Protein AF-A0AA37W2R7-F1 (afdb_monomer_lite)

Foldseek 3Di:
DDDDDDDDPPPDPPPPPPPPVPVPAKDKDFPVNCVVQVVLWPVSVVVVVCVVVVHDPQLADEEFEAEQNHGDDDDRVRSGVLQNQARMWIWGRDPRYIYIYGYHPDDDDD

pLDDT: mean 79.75, std 19.55, range [38.19, 95.56]

Radius of gyration: 21.91 Å; chains: 1; bounding box: 72×30×59 Å

Secondary structure (DSSP, 8-state):
-----------------------TTEEEEEHHHHHHTT--SHHHHHHHHHHHTT--GGG-SEEEEEETTEE----HHHHHHHHHT-SEEEEEEETTEEEEEEE-SSPPP-

Organism: NCBI:txid375674

Structure (mmCIF, N/CA/C/O backbone):
data_AF-A0AA37W2R7-F1
#
_entry.id   AF-A0AA37W2R7-F1
#
loop_
_atom_site.group_PDB
_atom_site.id
_atom_site.type_symbol
_atom_site.label_atom_id
_atom_site.label_alt_id
_atom_site.label_comp_id
_atom_site.label_asym_id
_atom_site.label_entity_id
_atom_site.label_seq_id
_atom_site.pdbx_PDB_ins_code
_atom_site.Cartn_x
_atom_site.Cartn_y
_atom_site.Cartn_z
_atom_site.occupancy
_atom_site.B_iso_or_equiv
_atom_site.auth_seq_id
_atom_site.auth_comp_id
_atom_site.auth_asym_id
_atom_site.auth_atom_id
_atom_site.pdbx_PDB_model_num
ATOM 1 N N . MET A 1 1 ? -59.006 -4.932 -44.838 1.00 42.47 1 MET A N 1
ATOM 2 C CA . MET A 1 1 ? -58.319 -3.698 -44.398 1.00 42.47 1 MET A CA 1
ATOM 3 C C . MET A 1 1 ? -57.052 -4.139 -43.677 1.00 42.47 1 MET A C 1
ATOM 5 O O . MET A 1 1 ? -57.141 -5.052 -42.869 1.00 42.47 1 MET A O 1
ATOM 9 N N . LYS A 1 2 ? -55.879 -3.659 -44.109 1.00 39.38 2 LYS A N 1
ATOM 10 C CA . LYS A 1 2 ? -54.558 -4.171 -43.697 1.00 39.38 2 LYS A CA 1
ATOM 11 C C . LYS A 1 2 ? -54.116 -3.515 -42.383 1.00 39.38 2 LYS A C 1
ATOM 13 O O . LYS A 1 2 ? -54.129 -2.292 -42.295 1.00 39.38 2 LYS A O 1
ATOM 18 N N . ASN A 1 3 ? -53.703 -4.325 -41.410 1.00 43.97 3 ASN A N 1
ATOM 19 C CA . ASN A 1 3 ? -53.143 -3.869 -40.138 1.00 43.97 3 ASN A CA 1
ATOM 20 C C . ASN A 1 3 ? -51.721 -3.339 -40.359 1.00 43.97 3 ASN A C 1
ATOM 22 O O . ASN A 1 3 ? -50.864 -4.054 -40.877 1.00 43.97 3 ASN A O 1
ATOM 26 N N . PHE A 1 4 ? -51.486 -2.088 -39.971 1.00 49.34 4 PHE A N 1
ATOM 27 C CA . PHE A 1 4 ? -50.187 -1.425 -40.025 1.00 49.34 4 PHE A CA 1
ATOM 28 C C . PHE A 1 4 ? -49.571 -1.484 -38.620 1.00 49.34 4 PHE A C 1
ATOM 30 O O . PHE A 1 4 ? -50.129 -0.923 -37.681 1.00 49.34 4 PHE A O 1
ATOM 37 N N . VAL A 1 5 ? -48.462 -2.208 -38.459 1.00 52.41 5 VAL A N 1
ATOM 38 C CA . VAL A 1 5 ? -47.695 -2.272 -37.206 1.00 52.41 5 VAL A CA 1
ATOM 39 C C . VAL A 1 5 ? -46.544 -1.272 -37.324 1.00 52.41 5 VAL A C 1
ATOM 41 O O . VAL A 1 5 ? -45.701 -1.458 -38.202 1.00 52.41 5 VAL A O 1
ATOM 44 N N . PRO A 1 6 ? -46.463 -0.217 -36.496 1.00 49.56 6 PRO A N 1
ATOM 45 C CA . PRO A 1 6 ? -45.276 0.620 -36.476 1.00 49.56 6 PRO A CA 1
ATOM 46 C C . PRO A 1 6 ? -44.164 -0.108 -35.709 1.00 49.56 6 PRO A C 1
ATOM 48 O O . PRO A 1 6 ? -44.264 -0.352 -34.508 1.00 49.56 6 PRO A O 1
ATOM 51 N N . ALA A 1 7 ? -43.108 -0.479 -36.432 1.00 47.69 7 ALA A N 1
ATOM 52 C CA . ALA A 1 7 ? -41.870 -0.988 -35.864 1.00 47.69 7 ALA A CA 1
ATOM 53 C C . ALA A 1 7 ? -41.201 0.118 -35.035 1.00 47.69 7 ALA A C 1
ATOM 55 O O . ALA A 1 7 ? -40.859 1.180 -35.556 1.00 47.69 7 ALA A O 1
ATOM 56 N N . ILE A 1 8 ? -41.023 -0.133 -33.738 1.00 48.00 8 ILE A N 1
ATOM 57 C CA . ILE A 1 8 ? -40.217 0.710 -32.856 1.00 48.00 8 ILE A CA 1
ATOM 58 C C . ILE A 1 8 ? -38.764 0.538 -33.295 1.00 48.00 8 ILE A C 1
ATOM 60 O O . ILE A 1 8 ? -38.142 -0.498 -33.061 1.00 48.00 8 ILE A O 1
ATOM 64 N N . VAL A 1 9 ? -38.242 1.553 -33.982 1.00 44.81 9 VAL A N 1
ATOM 65 C CA . VAL A 1 9 ? -36.824 1.656 -34.316 1.00 44.81 9 VAL A CA 1
ATOM 66 C C . VAL A 1 9 ? -36.075 1.938 -33.019 1.00 44.81 9 VAL A C 1
ATOM 68 O O . VAL A 1 9 ? -36.077 3.053 -32.498 1.00 44.81 9 VAL A O 1
ATOM 71 N N . LEU A 1 10 ? -35.469 0.885 -32.480 1.00 38.19 10 LEU A N 1
ATOM 72 C CA . LEU A 1 10 ? -34.547 0.932 -31.358 1.00 38.19 10 LEU A CA 1
ATOM 73 C C . LEU A 1 10 ? -33.249 1.600 -31.847 1.00 38.19 10 LEU A C 1
ATOM 75 O O . LEU A 1 10 ? -32.325 0.930 -32.304 1.00 38.19 10 LEU A O 1
ATOM 79 N N . PHE A 1 11 ? -33.181 2.932 -31.806 1.00 45.78 11 PHE A N 1
ATOM 80 C CA . PHE A 1 11 ? -31.901 3.627 -31.923 1.00 45.78 11 PHE A CA 1
ATOM 81 C C . PHE A 1 11 ? -31.123 3.378 -30.633 1.00 45.78 11 PHE A C 1
ATOM 83 O O . PHE A 1 11 ? -31.311 4.051 -29.621 1.00 45.78 11 PHE A O 1
ATOM 90 N N . GLY A 1 12 ? -30.287 2.341 -30.675 1.00 40.06 12 GLY A N 1
ATOM 91 C CA . GLY A 1 12 ? -29.309 2.048 -29.648 1.00 40.06 12 GLY A CA 1
ATOM 92 C C . GLY A 1 12 ? -28.372 3.235 -29.493 1.00 40.06 12 GLY A C 1
ATOM 93 O O . GLY A 1 12 ? -27.491 3.457 -30.319 1.00 40.06 12 GLY A O 1
ATOM 94 N N . ALA A 1 13 ? -28.547 3.987 -28.411 1.00 46.97 13 ALA A N 1
ATOM 95 C CA . ALA A 1 13 ? -27.457 4.758 -27.854 1.00 46.97 13 ALA A CA 1
ATOM 96 C C . ALA A 1 13 ? -26.442 3.739 -27.325 1.00 46.97 13 ALA A C 1
ATOM 98 O O . ALA A 1 13 ? -26.540 3.279 -26.188 1.00 46.97 13 ALA A O 1
ATOM 99 N N . THR A 1 14 ? -25.490 3.332 -28.165 1.00 47.81 14 THR A N 1
ATOM 100 C CA . THR A 1 14 ? -24.284 2.659 -27.689 1.00 47.81 14 THR A CA 1
ATOM 101 C C . THR A 1 14 ? -23.468 3.708 -26.947 1.00 47.81 14 THR A C 1
ATOM 103 O O . THR A 1 14 ? -22.527 4.293 -27.483 1.00 47.81 14 THR A O 1
ATOM 106 N N . TYR A 1 15 ? -23.866 3.993 -25.708 1.00 51.50 15 TYR A N 1
ATOM 107 C CA . TYR A 1 15 ? -22.930 4.518 -24.737 1.00 51.50 15 TYR A CA 1
ATOM 108 C C . TYR A 1 15 ? -21.815 3.486 -24.662 1.00 51.50 15 TYR A C 1
ATOM 110 O O . TYR A 1 15 ? -22.044 2.340 -24.276 1.00 51.50 15 TYR A O 1
ATOM 118 N N . GLY A 1 16 ? -20.621 3.890 -25.091 1.00 42.66 16 GLY A N 1
ATOM 119 C CA . GLY A 1 16 ? -19.389 3.215 -24.737 1.00 42.66 16 GLY A CA 1
ATOM 120 C C . GLY A 1 16 ? -19.235 3.295 -23.226 1.00 42.66 16 GLY A C 1
ATOM 121 O O . GLY A 1 16 ? -18.489 4.122 -22.714 1.00 42.66 16 GLY A O 1
ATOM 122 N N . ALA A 1 17 ? -19.974 2.453 -22.510 1.00 43.25 17 ALA A N 1
ATOM 123 C CA . ALA A 1 17 ? -19.609 2.036 -21.180 1.00 43.25 17 ALA A CA 1
ATOM 124 C C . ALA A 1 17 ? -18.364 1.174 -21.376 1.00 43.25 17 ALA A C 1
ATOM 126 O O . ALA A 1 17 ? -18.435 -0.042 -21.539 1.00 43.25 17 ALA A O 1
ATOM 127 N N . CYS A 1 18 ? -17.208 1.835 -21.447 1.00 41.72 18 CYS A N 1
ATOM 128 C CA . CYS A 1 18 ? -15.980 1.188 -21.044 1.00 41.72 18 CYS A CA 1
ATOM 129 C C . CYS A 1 18 ? -16.245 0.744 -19.607 1.00 41.72 18 CYS A C 1
ATOM 131 O O . CYS A 1 18 ? -16.355 1.575 -18.705 1.00 41.72 18 CYS A O 1
ATOM 133 N N . ALA A 1 19 ? -16.502 -0.549 -19.439 1.00 44.78 19 ALA A N 1
ATOM 134 C CA . ALA A 1 19 ? -16.653 -1.179 -18.150 1.00 44.78 19 ALA A CA 1
ATOM 135 C C . ALA A 1 19 ? -15.283 -1.156 -17.468 1.00 44.78 19 ALA A C 1
ATOM 137 O O . ALA A 1 19 ? -14.555 -2.142 -17.450 1.00 44.78 19 ALA A O 1
ATOM 138 N N . THR A 1 20 ? -14.912 -0.011 -16.904 1.00 43.34 20 THR A N 1
ATOM 139 C CA . THR A 1 20 ? -14.113 -0.013 -15.689 1.00 43.34 20 THR A CA 1
ATOM 140 C C . THR A 1 20 ? -15.075 -0.418 -14.588 1.00 43.34 20 THR A C 1
ATOM 142 O O . THR A 1 20 ? -15.686 0.421 -13.928 1.00 43.34 20 THR A O 1
ATOM 145 N N . GLU A 1 21 ? -15.256 -1.728 -14.424 1.00 41.91 21 GLU A N 1
ATOM 146 C CA . GLU A 1 21 ? -15.704 -2.281 -13.153 1.00 41.91 21 GLU A CA 1
ATOM 147 C C . GLU A 1 21 ? -14.642 -1.882 -12.125 1.00 41.91 21 GLU A C 1
ATOM 149 O O . GLU A 1 21 ? -13.663 -2.584 -11.880 1.00 41.91 21 GLU A O 1
ATOM 154 N N . ALA A 1 22 ? -14.780 -0.674 -11.578 1.00 42.91 22 ALA A N 1
ATOM 155 C CA . ALA A 1 22 ? -14.118 -0.312 -10.350 1.00 42.91 22 ALA A CA 1
ATOM 156 C C . ALA A 1 22 ? -14.631 -1.320 -9.326 1.00 42.91 22 ALA A C 1
ATOM 158 O O . ALA A 1 22 ? -15.795 -1.268 -8.925 1.00 42.91 22 ALA A O 1
ATOM 159 N N . VAL A 1 23 ? -13.791 -2.289 -8.969 1.00 51.78 23 VAL A N 1
ATOM 160 C CA . VAL A 1 23 ? -14.072 -3.194 -7.861 1.00 51.78 23 VAL A CA 1
ATOM 161 C C . VAL A 1 23 ? -14.296 -2.294 -6.648 1.00 51.78 23 VAL A C 1
ATOM 163 O O . VAL A 1 23 ? -13.363 -1.648 -6.167 1.00 51.78 23 VAL A O 1
ATOM 166 N N . SER A 1 24 ? -15.558 -2.161 -6.234 1.00 54.94 24 SER A N 1
ATOM 167 C CA . SER A 1 24 ? -15.973 -1.292 -5.134 1.00 54.94 24 SER A CA 1
ATOM 168 C C . SER A 1 24 ? -15.078 -1.556 -3.922 1.00 54.94 24 SER A C 1
ATOM 170 O O . SER A 1 24 ? -15.089 -2.660 -3.384 1.00 54.94 24 SER A O 1
ATOM 172 N N . GLY A 1 25 ? -14.289 -0.558 -3.511 1.00 78.00 25 GLY A N 1
ATOM 173 C CA . GLY A 1 25 ? -13.403 -0.642 -2.344 1.00 78.00 25 GLY A CA 1
ATOM 174 C C . GLY A 1 25 ? -11.897 -0.648 -2.633 1.00 78.00 25 GLY A C 1
ATOM 175 O O . GLY A 1 25 ? -11.121 -0.518 -1.687 1.00 78.00 25 GLY A O 1
ATOM 176 N N . VAL A 1 26 ? -11.460 -0.740 -3.896 1.00 89.75 26 VAL A N 1
ATOM 177 C CA . VAL A 1 26 ? -10.034 -0.586 -4.242 1.00 89.75 26 VAL A CA 1
ATOM 178 C C . VAL A 1 26 ? -9.687 0.893 -4.422 1.00 89.75 26 VAL A C 1
ATOM 180 O O . VAL A 1 26 ? -10.266 1.579 -5.263 1.00 89.75 26 VAL A O 1
ATOM 183 N N . THR A 1 27 ? -8.709 1.386 -3.662 1.00 93.06 27 THR A N 1
ATOM 184 C CA . THR A 1 27 ? -8.121 2.720 -3.861 1.00 93.06 27 THR A CA 1
ATOM 185 C C . THR A 1 27 ? -6.831 2.591 -4.655 1.00 93.06 27 THR A C 1
ATOM 187 O O . THR A 1 27 ? -5.917 1.879 -4.242 1.00 93.06 27 THR A O 1
ATOM 190 N N . LYS A 1 28 ? -6.750 3.285 -5.790 1.00 93.69 28 LYS A N 1
ATOM 191 C CA . LYS A 1 28 ? -5.601 3.229 -6.696 1.00 93.69 28 LYS A CA 1
ATOM 192 C C . LYS A 1 28 ? -4.806 4.528 -6.658 1.00 93.69 28 LYS A C 1
ATOM 194 O O . LYS A 1 28 ? -5.376 5.610 -6.751 1.00 93.69 28 LYS A O 1
ATOM 199 N N . TYR A 1 29 ? -3.490 4.389 -6.581 1.00 94.19 29 TYR A N 1
ATOM 200 C CA . TYR A 1 29 ? -2.518 5.467 -6.666 1.00 94.19 29 TYR A CA 1
ATOM 201 C C . TYR A 1 29 ? -1.618 5.195 -7.866 1.00 94.19 29 TYR A C 1
ATOM 203 O O . TYR A 1 29 ? -0.824 4.258 -7.845 1.00 94.19 29 TYR A O 1
ATOM 211 N N . ASP A 1 30 ? -1.748 5.985 -8.926 1.00 94.12 30 ASP A N 1
ATOM 212 C CA . ASP A 1 30 ? -0.776 5.961 -10.018 1.00 94.12 30 ASP A CA 1
ATOM 213 C C . ASP A 1 30 ? 0.491 6.752 -9.650 1.00 94.12 30 ASP A C 1
ATOM 215 O O . ASP A 1 30 ? 0.533 7.507 -8.672 1.00 94.12 30 ASP A O 1
ATOM 219 N N . GLN A 1 31 ? 1.548 6.595 -10.447 1.00 91.56 31 GLN A N 1
ATOM 220 C CA . GLN A 1 31 ? 2.818 7.273 -10.197 1.00 91.56 31 GLN A CA 1
ATOM 221 C C . GLN A 1 31 ? 2.693 8.808 -10.152 1.00 91.56 31 GLN A C 1
ATOM 223 O O . GLN A 1 31 ? 3.411 9.465 -9.392 1.00 91.56 31 GLN A O 1
ATOM 228 N N . ALA A 1 32 ? 1.801 9.397 -10.953 1.00 90.62 32 ALA A N 1
ATOM 229 C CA . ALA A 1 32 ? 1.582 10.842 -10.959 1.00 90.62 32 ALA A CA 1
ATOM 230 C C . ALA A 1 32 ? 0.980 11.312 -9.627 1.00 90.62 32 ALA A C 1
ATOM 232 O O . ALA A 1 32 ? 1.442 12.298 -9.052 1.00 90.62 32 ALA A O 1
ATOM 233 N N . THR A 1 33 ? 0.018 10.558 -9.102 1.00 92.50 33 THR A N 1
ATOM 234 C CA . THR A 1 33 ? -0.651 10.793 -7.821 1.00 92.50 33 THR A CA 1
ATOM 235 C C . THR A 1 33 ? 0.318 10.646 -6.653 1.00 92.50 33 THR A C 1
ATOM 237 O O . THR A 1 33 ? 0.359 11.521 -5.787 1.00 92.50 33 THR A O 1
ATOM 240 N N . LEU A 1 34 ? 1.139 9.588 -6.646 1.00 92.38 34 LEU A N 1
ATOM 241 C CA . LEU A 1 34 ? 2.163 9.372 -5.615 1.00 92.38 34 LEU A CA 1
ATOM 242 C C . LEU A 1 34 ? 3.147 10.551 -5.552 1.00 92.38 34 LEU A C 1
ATOM 244 O O . LEU A 1 34 ? 3.450 11.050 -4.469 1.00 92.38 34 LEU A O 1
ATOM 248 N N . LYS A 1 35 ? 3.590 11.048 -6.716 1.00 90.50 35 LYS A N 1
ATOM 249 C CA . LYS A 1 35 ? 4.475 12.219 -6.819 1.00 90.50 35 LYS A CA 1
ATOM 250 C C . LYS A 1 35 ? 3.783 13.510 -6.379 1.00 90.50 35 LYS A C 1
ATOM 252 O O . LYS A 1 35 ? 4.355 14.263 -5.597 1.00 90.50 35 LYS A O 1
ATOM 257 N N . ALA A 1 36 ? 2.562 13.762 -6.851 1.00 92.81 36 ALA A N 1
ATOM 258 C CA . ALA A 1 36 ? 1.814 14.981 -6.540 1.00 92.81 36 ALA A CA 1
ATOM 259 C C . ALA A 1 36 ? 1.477 15.103 -5.046 1.00 92.81 36 ALA A C 1
ATOM 261 O O . ALA A 1 36 ? 1.500 16.202 -4.497 1.00 92.81 36 ALA A O 1
ATOM 262 N N . GLN A 1 37 ? 1.202 13.977 -4.384 1.00 92.06 37 GLN A N 1
ATOM 263 C CA . GLN A 1 37 ? 0.919 13.921 -2.947 1.00 92.06 37 GLN A CA 1
ATOM 264 C C . GLN A 1 37 ? 2.176 13.737 -2.080 1.00 92.06 37 GLN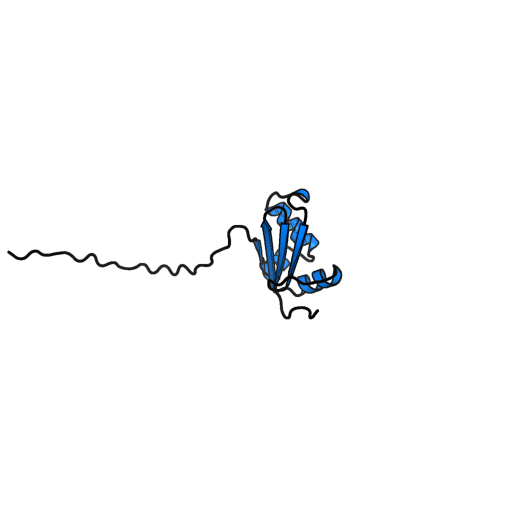 A C 1
ATOM 266 O O . GLN A 1 37 ? 2.058 13.609 -0.864 1.00 92.06 37 GLN A O 1
ATOM 271 N N . ASN A 1 38 ? 3.372 13.737 -2.683 1.00 91.81 38 ASN A N 1
ATOM 272 C CA . ASN A 1 38 ? 4.655 13.542 -2.004 1.00 91.81 38 ASN A CA 1
ATOM 273 C C . ASN A 1 38 ? 4.713 12.258 -1.145 1.00 91.81 38 ASN A C 1
ATOM 275 O O . ASN A 1 38 ? 5.266 12.248 -0.045 1.00 91.81 38 ASN A O 1
ATOM 279 N N . LEU A 1 39 ? 4.124 11.168 -1.645 1.00 93.88 39 LEU A N 1
ATOM 280 C CA . LEU A 1 39 ? 4.097 9.861 -0.984 1.00 93.88 39 LEU A CA 1
ATOM 281 C C . LEU A 1 39 ? 5.384 9.100 -1.326 1.00 93.88 39 LEU A C 1
ATOM 283 O O . LEU A 1 39 ? 5.423 8.294 -2.255 1.00 93.88 39 LEU A O 1
ATOM 287 N N . ALA A 1 40 ? 6.461 9.418 -0.606 1.00 89.81 40 ALA A N 1
ATOM 288 C CA . ALA A 1 40 ? 7.813 8.940 -0.903 1.00 89.81 40 ALA A CA 1
ATOM 289 C C . ALA A 1 40 ? 8.127 7.541 -0.340 1.00 89.81 40 ALA A C 1
ATOM 291 O O . ALA A 1 40 ? 9.140 6.947 -0.729 1.00 89.81 40 ALA A O 1
ATOM 292 N N . SER A 1 41 ? 7.278 7.022 0.552 1.00 94.38 41 SER A N 1
ATOM 293 C CA . SER A 1 41 ? 7.415 5.696 1.160 1.00 94.38 41 SER A CA 1
ATOM 294 C C . SER A 1 41 ? 6.091 4.942 1.291 1.00 94.38 41 SER A C 1
ATOM 296 O O . SER A 1 41 ? 5.009 5.538 1.247 1.00 94.38 41 SER A O 1
ATOM 298 N N . LEU A 1 42 ? 6.171 3.624 1.525 1.00 92.88 42 LEU A N 1
ATOM 299 C CA . LEU A 1 42 ? 4.986 2.817 1.843 1.00 92.88 42 LEU A CA 1
ATOM 300 C C . LEU A 1 42 ? 4.271 3.323 3.102 1.00 92.88 42 LEU A C 1
ATOM 302 O O . LEU A 1 42 ? 3.045 3.309 3.157 1.00 92.88 42 LEU A O 1
ATOM 306 N N . SER A 1 43 ? 5.015 3.788 4.105 1.00 93.31 43 SER A N 1
ATOM 307 C CA . SER A 1 43 ? 4.431 4.340 5.332 1.00 93.31 43 SER A CA 1
ATOM 308 C C . SER A 1 43 ? 3.606 5.595 5.052 1.00 93.31 43 SER A C 1
ATOM 310 O O . SER A 1 43 ? 2.489 5.706 5.556 1.00 93.31 43 SER A O 1
ATOM 312 N N . ASP A 1 44 ? 4.114 6.505 4.215 1.00 94.94 44 ASP A N 1
ATOM 313 C CA . ASP A 1 44 ? 3.398 7.733 3.842 1.00 94.94 44 ASP A CA 1
ATOM 314 C C . ASP A 1 44 ? 2.106 7.405 3.093 1.00 94.94 44 ASP A C 1
ATOM 316 O O . ASP A 1 44 ? 1.048 7.957 3.401 1.00 94.94 44 ASP A O 1
ATOM 320 N N . LEU A 1 45 ? 2.179 6.457 2.150 1.00 95.19 45 LEU A N 1
ATOM 321 C CA . LEU A 1 45 ? 1.015 5.955 1.427 1.00 95.19 45 LEU A CA 1
ATOM 322 C C . LEU A 1 45 ? -0.045 5.402 2.390 1.00 95.19 45 LEU A C 1
ATOM 324 O O . LEU A 1 45 ? -1.222 5.742 2.270 1.00 95.19 45 LEU A O 1
ATOM 328 N N . LEU A 1 46 ? 0.359 4.561 3.345 1.00 93.94 46 LEU A N 1
ATOM 329 C CA . LEU A 1 46 ? -0.563 3.951 4.303 1.00 93.94 46 LEU A CA 1
ATOM 330 C C . LEU A 1 46 ? -1.217 5.000 5.206 1.00 93.94 46 LEU A C 1
ATOM 332 O O . LEU A 1 46 ? -2.429 4.960 5.405 1.00 93.94 46 LEU A O 1
ATOM 336 N N . VAL A 1 47 ? -0.450 5.966 5.717 1.00 93.62 47 VAL A N 1
ATOM 337 C CA . VAL A 1 47 ? -0.997 7.064 6.529 1.00 93.62 47 VAL A CA 1
ATOM 338 C C . VAL A 1 47 ? -1.986 7.904 5.716 1.00 93.62 47 VAL A C 1
ATOM 340 O O . VAL A 1 47 ? -3.081 8.194 6.198 1.00 93.62 47 VAL A O 1
ATOM 343 N N . ASN A 1 48 ? -1.639 8.254 4.474 1.00 94.12 48 ASN A N 1
ATOM 344 C CA . ASN A 1 48 ? -2.524 8.984 3.567 1.00 94.12 48 ASN A CA 1
ATOM 345 C C . ASN A 1 48 ? -3.831 8.220 3.310 1.00 94.12 48 ASN A C 1
ATOM 347 O O . ASN A 1 48 ? -4.911 8.798 3.435 1.00 94.12 48 ASN A O 1
ATOM 351 N N . TYR A 1 49 ? -3.740 6.922 3.014 1.00 94.06 49 TYR A N 1
ATOM 352 C CA . TYR A 1 49 ? -4.901 6.063 2.795 1.00 94.06 49 TYR A CA 1
ATOM 353 C C . TYR A 1 49 ? -5.823 6.016 4.015 1.00 94.06 49 TYR A C 1
ATOM 355 O O . TYR A 1 49 ? -7.035 6.184 3.869 1.00 94.06 49 TYR A O 1
ATOM 363 N N . LEU A 1 50 ? -5.267 5.829 5.216 1.00 92.12 50 LEU A N 1
ATOM 364 C CA . LEU A 1 50 ? -6.068 5.780 6.439 1.00 92.12 50 LEU A CA 1
ATOM 365 C C . LEU A 1 50 ? -6.777 7.109 6.699 1.00 92.12 50 LEU A C 1
ATOM 367 O O . LEU A 1 50 ? -7.985 7.116 6.929 1.00 92.12 50 LEU A O 1
ATOM 371 N N . ASN A 1 51 ? -6.059 8.227 6.581 1.00 92.00 51 ASN A N 1
ATOM 372 C CA . ASN A 1 51 ? -6.627 9.557 6.790 1.00 92.00 51 ASN A CA 1
ATOM 373 C C . ASN A 1 51 ? -7.745 9.867 5.784 1.00 92.00 51 ASN A C 1
ATOM 375 O O . ASN A 1 51 ? -8.824 10.297 6.183 1.00 92.00 51 ASN A O 1
ATOM 379 N N . ASN A 1 52 ? -7.524 9.595 4.494 1.00 91.12 52 ASN A N 1
ATOM 380 C CA . ASN A 1 52 ? -8.507 9.875 3.441 1.00 91.12 52 ASN A CA 1
ATOM 381 C C . ASN A 1 52 ? -9.780 9.026 3.558 1.00 91.12 52 ASN A C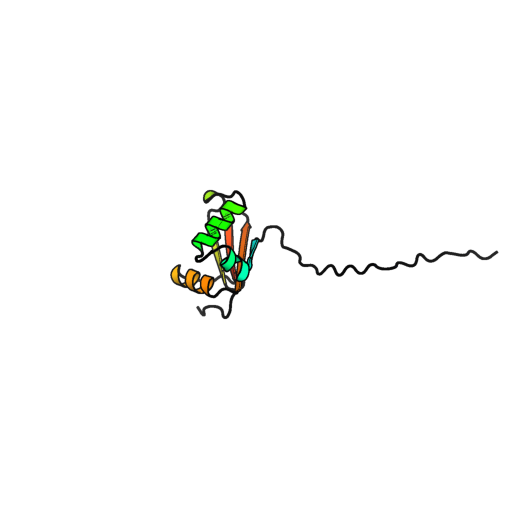 1
ATOM 383 O O . ASN A 1 52 ? -10.834 9.435 3.077 1.00 91.12 52 ASN A O 1
ATOM 387 N N . ASN A 1 53 ? -9.696 7.864 4.208 1.00 88.00 53 ASN A N 1
ATOM 388 C CA . ASN A 1 53 ? -10.825 6.954 4.393 1.00 88.00 53 ASN A CA 1
ATOM 389 C C . ASN A 1 53 ? -11.402 6.983 5.820 1.00 88.00 53 ASN A C 1
ATOM 391 O O . ASN A 1 53 ? -12.265 6.167 6.136 1.00 88.00 53 ASN A O 1
ATOM 395 N N . ASN A 1 54 ? -10.960 7.910 6.682 1.00 89.75 54 ASN A N 1
ATOM 396 C CA . ASN A 1 54 ? -11.347 7.977 8.100 1.00 89.75 54 ASN A CA 1
ATOM 397 C C . ASN A 1 54 ? -11.131 6.648 8.855 1.00 89.75 54 ASN A C 1
ATOM 399 O O . ASN A 1 54 ? -11.933 6.249 9.702 1.00 89.75 54 ASN A O 1
ATOM 403 N N . LEU A 1 55 ? -10.048 5.944 8.526 1.00 89.44 55 LEU A N 1
ATOM 404 C CA . LEU A 1 55 ? -9.652 4.680 9.139 1.00 89.44 55 LEU A CA 1
ATOM 405 C C . LEU A 1 55 ? -8.582 4.911 10.210 1.00 89.44 55 LEU A C 1
ATOM 407 O O . LEU A 1 55 ? -7.899 5.933 10.243 1.00 89.44 55 LEU A O 1
ATOM 411 N N . THR A 1 56 ? -8.398 3.919 11.077 1.00 89.38 56 THR A N 1
ATOM 412 C CA . THR A 1 56 ? -7.348 3.924 12.104 1.00 89.38 56 THR A CA 1
ATOM 413 C C . THR A 1 56 ? -6.431 2.719 11.925 1.00 89.38 56 THR A C 1
ATOM 415 O O . THR A 1 56 ? -6.751 1.789 11.187 1.00 89.38 56 THR A O 1
ATOM 418 N N . GLN A 1 57 ? -5.303 2.680 12.637 1.00 81.12 57 GLN A N 1
ATOM 419 C CA . GLN A 1 57 ? -4.422 1.504 12.626 1.00 81.12 57 GLN A CA 1
ATOM 420 C C . GLN A 1 57 ? -5.120 0.224 13.122 1.00 81.12 57 GLN A C 1
ATOM 422 O O . GLN A 1 57 ? -4.703 -0.865 12.756 1.00 81.12 57 GLN A O 1
ATOM 427 N N . ASN A 1 58 ? -6.206 0.348 13.896 1.00 87.75 58 ASN A N 1
ATOM 428 C CA . ASN A 1 58 ? -7.004 -0.784 14.373 1.00 87.75 58 ASN A CA 1
ATOM 429 C C . ASN A 1 58 ? -8.047 -1.267 13.349 1.00 87.75 58 ASN A C 1
ATOM 431 O O . ASN A 1 58 ? -8.733 -2.254 13.601 1.00 87.75 58 ASN A O 1
ATOM 435 N N . SER A 1 59 ? -8.193 -0.583 12.207 1.00 86.44 59 SER A N 1
ATOM 436 C CA . SER A 1 59 ? -9.115 -0.979 11.131 1.00 86.44 59 SER A CA 1
ATOM 437 C C . SER A 1 59 ? -8.657 -2.237 10.382 1.00 86.44 59 SER A C 1
ATOM 4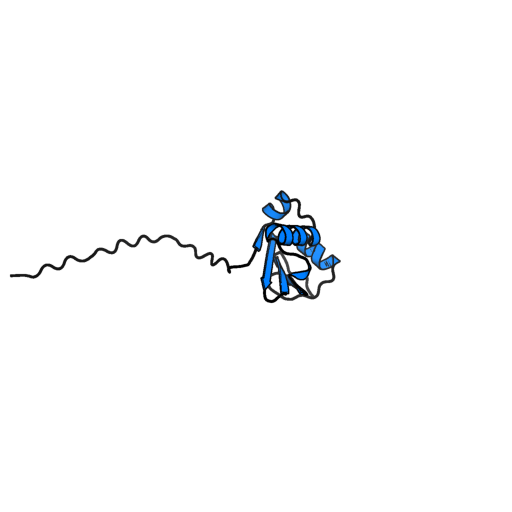39 O O . SER A 1 59 ? -9.418 -2.799 9.602 1.00 86.44 59 SER A O 1
ATOM 441 N N . PHE A 1 60 ? -7.422 -2.685 10.609 1.00 90.31 60 PHE A N 1
ATOM 442 C CA . PHE A 1 60 ? -6.880 -3.942 10.113 1.00 90.31 60 PHE A CA 1
ATOM 443 C C . PHE A 1 60 ? -5.933 -4.538 11.157 1.00 90.31 60 PHE A C 1
ATOM 445 O O . PHE A 1 60 ? -5.359 -3.824 11.973 1.00 90.31 60 PHE A O 1
ATOM 452 N N . ASN A 1 61 ? -5.743 -5.854 11.127 1.00 92.19 61 ASN A N 1
ATOM 453 C CA . ASN A 1 61 ? -4.761 -6.544 11.971 1.00 92.19 61 ASN A CA 1
ATOM 454 C C . ASN A 1 61 ? -3.620 -7.167 11.156 1.00 92.19 61 ASN A C 1
ATOM 456 O O . ASN A 1 61 ? -2.609 -7.585 11.716 1.00 92.19 61 ASN A O 1
ATOM 460 N N . THR A 1 62 ? -3.784 -7.229 9.832 1.00 91.38 62 THR A N 1
ATOM 461 C CA . THR A 1 62 ? -2.858 -7.890 8.918 1.00 91.38 62 THR A CA 1
ATOM 462 C C . THR A 1 62 ? -2.657 -7.026 7.684 1.00 91.38 62 THR A C 1
ATOM 464 O O . THR A 1 62 ? -3.625 -6.549 7.095 1.00 91.38 62 THR A O 1
ATOM 467 N N . ILE A 1 63 ? -1.402 -6.883 7.253 1.00 91.50 63 ILE A N 1
ATOM 468 C CA . ILE A 1 63 ? -1.054 -6.301 5.955 1.00 91.50 63 ILE A CA 1
ATOM 469 C C . ILE A 1 63 ? -0.520 -7.414 5.053 1.00 91.50 63 ILE A C 1
ATOM 471 O O . ILE A 1 63 ? 0.476 -8.064 5.384 1.00 91.50 63 ILE A O 1
ATOM 475 N N . LYS A 1 64 ? -1.159 -7.623 3.901 1.00 92.56 64 LYS A N 1
ATOM 476 C CA . LYS A 1 64 ? -0.672 -8.522 2.848 1.00 92.56 64 LYS A CA 1
ATOM 477 C C . LYS A 1 64 ? -0.045 -7.694 1.739 1.00 92.56 64 LYS A C 1
ATOM 479 O O . LYS A 1 64 ? -0.678 -6.789 1.214 1.00 92.56 64 LYS A O 1
ATOM 484 N N . PHE A 1 65 ? 1.187 -8.025 1.380 1.00 93.06 65 PHE A N 1
ATOM 485 C CA . PHE A 1 65 ? 1.890 -7.381 0.279 1.00 93.06 65 PHE A CA 1
ATOM 486 C C . PHE A 1 65 ? 1.846 -8.282 -0.954 1.00 93.06 65 PHE A C 1
ATOM 488 O O . PHE A 1 65 ? 2.183 -9.464 -0.849 1.00 93.06 65 PHE A O 1
ATOM 495 N N . LEU A 1 66 ? 1.456 -7.720 -2.094 1.00 93.44 66 LEU A N 1
ATOM 496 C CA . LEU A 1 66 ? 1.472 -8.375 -3.399 1.00 93.44 66 LEU A CA 1
ATOM 497 C C . LEU A 1 66 ? 2.373 -7.578 -4.349 1.00 93.44 66 LEU A C 1
ATOM 499 O O . LEU A 1 66 ? 2.388 -6.346 -4.301 1.00 93.44 66 LEU A O 1
ATOM 503 N N . ALA A 1 67 ? 3.103 -8.281 -5.208 1.00 92.12 67 ALA A N 1
ATOM 504 C CA . ALA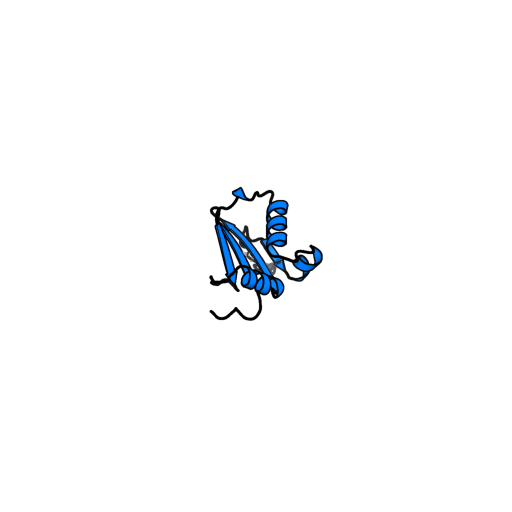 A 1 67 ? 3.768 -7.696 -6.365 1.00 92.12 67 ALA A CA 1
ATOM 505 C C . ALA A 1 67 ? 3.009 -8.141 -7.611 1.00 92.12 67 ALA A C 1
ATOM 507 O O . ALA A 1 67 ? 2.826 -9.339 -7.798 1.00 92.12 67 ALA A O 1
ATOM 508 N N . ASN A 1 68 ? 2.517 -7.199 -8.417 1.00 90.12 68 ASN A N 1
ATOM 509 C CA . ASN A 1 68 ? 1.750 -7.494 -9.633 1.00 90.12 68 ASN A CA 1
ATOM 510 C C . ASN A 1 68 ? 0.598 -8.506 -9.423 1.00 90.12 68 ASN A C 1
ATOM 512 O O . ASN A 1 68 ? 0.318 -9.337 -10.280 1.00 90.12 68 ASN A O 1
ATOM 516 N N . GLY A 1 69 ? -0.081 -8.447 -8.274 1.00 90.75 69 GLY A N 1
ATOM 517 C CA . GLY A 1 69 ? -1.175 -9.359 -7.915 1.00 90.75 69 GLY A CA 1
ATOM 518 C C . GLY A 1 69 ? -0.739 -10.690 -7.291 1.00 90.75 69 GLY A C 1
ATOM 519 O O . GLY A 1 69 ? -1.591 -11.440 -6.810 1.00 90.75 69 GLY A O 1
ATOM 520 N N . HIS A 1 70 ? 0.562 -10.974 -7.218 1.00 91.00 70 HIS A N 1
ATOM 521 C CA . HIS A 1 70 ? 1.096 -12.224 -6.688 1.00 91.00 70 HIS A CA 1
ATOM 522 C C . HIS A 1 70 ? 1.656 -12.062 -5.263 1.00 91.00 70 HIS A C 1
ATOM 524 O O . HIS A 1 70 ? 2.413 -11.125 -4.984 1.00 91.00 70 HIS A O 1
ATOM 530 N N . PRO A 1 71 ? 1.314 -12.967 -4.324 1.00 89.00 71 PRO A N 1
ATOM 531 C CA . PRO A 1 71 ? 1.967 -13.018 -3.022 1.00 89.00 71 PRO A CA 1
ATOM 532 C C . PRO A 1 71 ? 3.458 -13.303 -3.179 1.00 89.00 71 PRO A C 1
ATOM 534 O O . PRO A 1 71 ? 3.850 -14.237 -3.868 1.00 89.00 71 PRO A O 1
ATOM 537 N N . THR A 1 72 ? 4.285 -12.526 -2.492 1.00 83.19 72 THR A N 1
ATOM 538 C CA . THR A 1 72 ? 5.743 -12.619 -2.601 1.00 83.19 72 THR A CA 1
ATOM 539 C C . THR A 1 72 ? 6.396 -12.406 -1.241 1.00 83.19 72 THR A C 1
ATOM 541 O O . THR A 1 72 ? 5.892 -11.665 -0.386 1.00 83.19 72 THR A O 1
ATOM 544 N N . LYS A 1 73 ? 7.524 -13.081 -1.012 1.00 85.94 73 LYS A N 1
ATOM 545 C CA . LYS A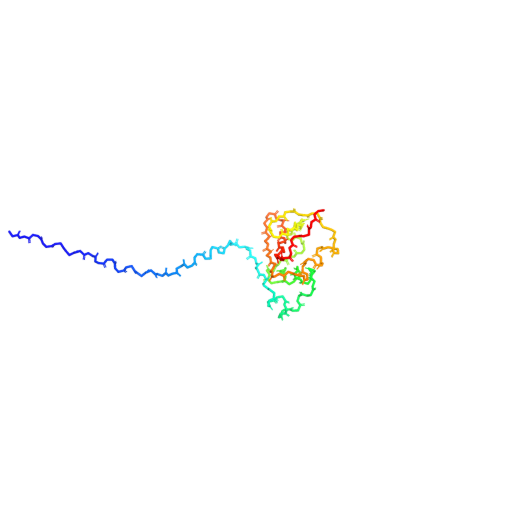 1 73 ? 8.310 -12.943 0.214 1.00 85.94 73 LYS A CA 1
ATOM 546 C C . LYS A 1 73 ? 9.370 -11.868 0.020 1.00 85.94 73 LYS A C 1
ATOM 548 O O . LYS A 1 73 ? 10.448 -12.121 -0.497 1.00 85.94 73 LYS A O 1
ATOM 553 N N . MET A 1 74 ? 9.066 -10.673 0.510 1.00 84.69 74 MET A N 1
ATOM 554 C CA . MET A 1 74 ? 10.004 -9.556 0.560 1.00 84.69 74 MET A CA 1
ATOM 555 C C . MET A 1 74 ? 10.194 -9.068 1.994 1.00 84.69 74 MET A C 1
ATOM 557 O O . MET A 1 74 ? 9.227 -8.912 2.749 1.00 84.69 74 MET A O 1
ATOM 561 N N . ASN A 1 75 ? 11.438 -8.779 2.367 1.00 90.94 75 ASN A N 1
ATOM 562 C CA . ASN A 1 75 ? 11.730 -8.014 3.575 1.00 90.94 75 ASN A CA 1
ATOM 563 C C . ASN A 1 75 ? 11.316 -6.536 3.397 1.00 90.94 75 ASN A C 1
ATOM 565 O O . ASN A 1 75 ? 10.980 -6.093 2.297 1.00 90.94 75 ASN A O 1
ATOM 569 N N . SER A 1 76 ? 11.327 -5.755 4.478 1.00 89.75 76 SER A N 1
ATOM 570 C CA . SER A 1 76 ? 10.858 -4.362 4.447 1.00 89.75 76 SER A CA 1
ATOM 571 C C . SER A 1 76 ? 11.630 -3.476 3.462 1.00 89.75 76 SER A C 1
ATOM 573 O O . SER A 1 76 ? 11.017 -2.662 2.779 1.00 89.75 76 SER A O 1
ATOM 575 N N . ALA A 1 77 ? 12.949 -3.660 3.335 1.00 90.75 77 ALA A N 1
ATOM 576 C CA . ALA A 1 77 ? 13.765 -2.882 2.402 1.00 90.75 77 ALA A CA 1
ATOM 577 C C . ALA A 1 77 ? 13.436 -3.214 0.936 1.00 90.75 77 ALA A C 1
ATOM 579 O O . ALA A 1 77 ? 13.367 -2.315 0.100 1.00 90.75 77 ALA A O 1
ATOM 580 N N . GLN A 1 78 ? 13.174 -4.488 0.630 1.00 91.06 78 GLN A N 1
ATOM 581 C CA . GLN A 1 78 ? 12.752 -4.925 -0.704 1.00 91.06 78 GLN A CA 1
ATOM 582 C C . GLN A 1 78 ? 11.374 -4.365 -1.074 1.00 91.06 78 GLN A C 1
ATOM 584 O O . GLN A 1 78 ? 11.217 -3.833 -2.170 1.00 91.06 78 GLN A O 1
ATOM 589 N N . LYS A 1 79 ? 10.403 -4.407 -0.150 1.00 91.81 79 LYS A N 1
ATOM 590 C CA . LYS A 1 79 ? 9.066 -3.821 -0.361 1.00 91.81 79 LYS A CA 1
ATOM 591 C C . LYS A 1 79 ? 9.146 -2.332 -0.680 1.00 91.81 79 LYS A C 1
ATOM 593 O O . LYS A 1 79 ? 8.506 -1.869 -1.617 1.00 91.81 79 LYS A O 1
ATOM 598 N N . GLU A 1 80 ? 9.962 -1.602 0.073 1.00 92.69 80 GLU A N 1
ATOM 599 C CA . GLU A 1 80 ? 10.171 -0.167 -0.117 1.00 92.69 80 GLU A CA 1
ATOM 600 C C . GLU A 1 80 ? 10.857 0.141 -1.458 1.00 92.69 80 GLU A C 1
ATOM 602 O O . GLU A 1 80 ? 10.446 1.046 -2.183 1.00 92.69 80 GLU A O 1
ATOM 607 N N . SER A 1 81 ? 11.877 -0.640 -1.825 1.00 90.62 81 SER A N 1
ATOM 608 C CA . SER A 1 81 ? 12.539 -0.527 -3.129 1.00 90.62 81 SER A CA 1
ATOM 609 C C . SER A 1 81 ? 11.564 -0.783 -4.281 1.00 90.62 81 SER A C 1
ATOM 611 O O . SER A 1 81 ? 11.573 -0.054 -5.271 1.00 90.62 81 SER A O 1
ATOM 613 N N . TYR A 1 82 ? 10.708 -1.796 -4.147 1.00 90.56 82 TYR A N 1
ATOM 614 C CA . TYR A 1 82 ? 9.712 -2.143 -5.155 1.00 90.56 82 TYR A CA 1
ATOM 615 C C . TYR A 1 82 ? 8.607 -1.082 -5.262 1.00 90.56 82 TYR A C 1
ATOM 617 O O . TYR A 1 82 ? 8.237 -0.689 -6.364 1.00 90.56 82 TYR A O 1
ATOM 625 N N . PHE A 1 83 ? 8.157 -0.530 -4.131 1.00 92.81 83 PHE A N 1
ATOM 626 C CA . PHE A 1 83 ? 7.245 0.616 -4.092 1.00 92.81 83 PHE A CA 1
ATOM 627 C C . PHE A 1 83 ? 7.809 1.835 -4.833 1.00 92.81 83 PHE A C 1
ATOM 629 O O . PHE A 1 83 ? 7.114 2.437 -5.649 1.00 92.81 83 PHE A O 1
ATOM 636 N N . LYS A 1 84 ? 9.082 2.179 -4.621 1.00 90.62 84 LYS A N 1
ATOM 637 C CA . LYS A 1 84 ? 9.716 3.325 -5.300 1.00 90.62 84 LYS A CA 1
ATOM 638 C C . LYS A 1 84 ? 9.844 3.144 -6.811 1.00 90.62 84 LYS A C 1
ATOM 640 O O . LYS A 1 84 ? 9.827 4.130 -7.541 1.00 90.62 84 LYS A O 1
ATOM 645 N N . ALA A 1 85 ? 9.974 1.901 -7.266 1.00 89.44 85 ALA A N 1
ATOM 646 C CA . ALA A 1 85 ? 10.009 1.544 -8.681 1.00 89.44 85 ALA A CA 1
ATOM 647 C C . ALA A 1 85 ? 8.611 1.312 -9.286 1.00 89.44 85 ALA A C 1
ATOM 649 O O . ALA A 1 85 ? 8.510 0.941 -10.454 1.00 89.44 85 ALA A O 1
ATOM 650 N N . SER A 1 86 ? 7.540 1.502 -8.510 1.00 91.38 86 SER A N 1
ATOM 651 C CA . SER A 1 86 ? 6.186 1.178 -8.947 1.00 91.38 86 SER A CA 1
ATOM 652 C C . SER A 1 86 ? 5.642 2.138 -10.006 1.00 91.38 86 SER A C 1
ATOM 654 O O . SER A 1 86 ? 5.959 3.334 -10.070 1.00 91.38 86 SER A O 1
ATOM 656 N N . GLU A 1 87 ? 4.785 1.580 -10.850 1.00 93.00 87 GLU A N 1
ATOM 657 C CA . GLU A 1 87 ? 3.939 2.308 -11.790 1.00 93.00 87 GLU A CA 1
ATOM 658 C C . GLU A 1 87 ? 2.615 2.696 -11.123 1.00 93.00 87 GLU A C 1
ATOM 660 O O . GLU A 1 87 ? 2.082 3.784 -11.361 1.00 93.00 87 GLU A O 1
ATOM 665 N N . ALA A 1 88 ? 2.099 1.815 -10.263 1.00 93.56 88 ALA A N 1
ATOM 666 C CA . ALA A 1 88 ? 0.900 2.052 -9.480 1.00 93.56 88 ALA A CA 1
ATOM 667 C C . ALA A 1 88 ? 0.896 1.234 -8.183 1.00 93.56 88 ALA A C 1
ATOM 669 O O . ALA A 1 88 ? 1.588 0.223 -8.054 1.00 93.56 88 ALA A O 1
ATOM 670 N N . VAL A 1 89 ? 0.055 1.646 -7.239 1.00 95.56 89 VAL A N 1
ATOM 671 C CA . VAL A 1 89 ? -0.265 0.887 -6.030 1.00 95.56 89 VAL A CA 1
ATOM 672 C C . VAL A 1 89 ? -1.773 0.829 -5.847 1.00 95.56 89 VAL A C 1
ATOM 674 O O . VAL A 1 89 ? -2.473 1.829 -6.005 1.00 95.56 89 VAL A O 1
ATOM 677 N N . GLU A 1 90 ? -2.276 -0.347 -5.503 1.00 95.56 90 GLU A N 1
ATOM 678 C CA . GLU A 1 90 ? -3.681 -0.601 -5.212 1.00 95.56 90 GLU A CA 1
ATOM 679 C C . GLU A 1 90 ? -3.822 -1.044 -3.756 1.00 95.56 90 GLU A C 1
ATOM 681 O O . GLU A 1 90 ? -3.101 -1.924 -3.278 1.00 95.56 90 GLU A O 1
ATOM 686 N N . LEU A 1 91 ? -4.753 -0.410 -3.049 1.00 95.50 91 LEU A N 1
ATOM 687 C CA . LEU A 1 91 ? -5.062 -0.676 -1.652 1.00 95.50 91 LEU A CA 1
ATOM 688 C C . LEU A 1 91 ? -6.495 -1.171 -1.523 1.00 95.50 91 LEU A C 1
ATOM 690 O O . LEU A 1 91 ? -7.423 -0.539 -2.028 1.00 95.50 91 LEU A O 1
ATOM 694 N N . LEU A 1 92 ? -6.671 -2.278 -0.809 1.00 93.88 92 LEU A N 1
ATOM 695 C CA . LEU A 1 92 ? -7.977 -2.847 -0.492 1.00 93.88 92 LEU A CA 1
ATOM 696 C C . LEU A 1 92 ? -8.008 -3.260 0.976 1.00 93.88 92 LEU A C 1
ATOM 698 O O . LEU A 1 92 ? -7.204 -4.088 1.401 1.00 93.88 92 LEU A O 1
ATOM 702 N N . LEU A 1 93 ? -8.962 -2.725 1.732 1.00 91.44 93 LEU A N 1
ATOM 703 C CA . LEU A 1 93 ? -9.275 -3.200 3.075 1.00 91.44 93 LEU A CA 1
ATOM 704 C C . LEU A 1 93 ? -10.499 -4.120 3.017 1.00 91.44 93 LEU A C 1
ATOM 706 O O . LEU A 1 93 ? -11.590 -3.681 2.660 1.00 91.44 93 LEU A O 1
ATOM 710 N N . HIS A 1 94 ? -10.320 -5.386 3.387 1.00 88.50 94 HIS A N 1
ATOM 711 C CA . HIS A 1 94 ? -11.397 -6.374 3.450 1.00 88.50 94 HIS A CA 1
ATOM 712 C C . HIS A 1 94 ? -11.176 -7.318 4.636 1.00 88.50 94 HIS A C 1
ATOM 714 O O . HIS A 1 94 ? -10.059 -7.787 4.838 1.00 88.50 94 HIS A O 1
ATOM 720 N N . ASP A 1 95 ? -12.212 -7.569 5.441 1.00 87.81 95 ASP A N 1
ATOM 721 C CA . ASP A 1 95 ? -12.168 -8.460 6.614 1.00 87.81 95 ASP A CA 1
ATOM 722 C C . ASP A 1 95 ? -10.965 -8.226 7.554 1.00 87.81 95 ASP A C 1
ATOM 724 O O . ASP A 1 95 ? -10.284 -9.158 7.980 1.00 87.81 95 ASP A O 1
ATOM 728 N N . ASN A 1 96 ? -10.681 -6.959 7.884 1.00 87.81 96 ASN A N 1
ATOM 729 C CA . ASN A 1 96 ? -9.530 -6.532 8.701 1.00 87.81 96 ASN A CA 1
ATOM 730 C C . ASN A 1 96 ? -8.149 -6.875 8.104 1.00 87.81 96 ASN A C 1
ATOM 732 O O . ASN A 1 96 ? -7.137 -6.840 8.812 1.00 87.81 96 ASN A O 1
ATOM 736 N N . VAL A 1 97 ? -8.081 -7.179 6.808 1.00 92.75 97 VAL A N 1
ATOM 737 C CA . VAL A 1 97 ? -6.840 -7.373 6.057 1.00 92.75 97 VAL A CA 1
ATOM 738 C C . VAL A 1 97 ? -6.667 -6.219 5.082 1.00 92.75 97 VAL A C 1
ATOM 740 O O . VAL A 1 97 ? -7.497 -6.012 4.198 1.00 92.75 97 VAL A O 1
ATOM 743 N N . LEU A 1 98 ? -5.557 -5.496 5.213 1.00 93.88 98 LEU A N 1
ATOM 744 C CA . LEU A 1 98 ? -5.144 -4.502 4.232 1.00 93.88 98 LEU A CA 1
ATOM 745 C C . LEU A 1 98 ? -4.241 -5.164 3.191 1.00 93.88 98 LEU A C 1
ATOM 747 O O . LEU A 1 98 ? -3.125 -5.593 3.492 1.00 93.88 98 LEU A O 1
ATOM 751 N N . VAL A 1 99 ? -4.726 -5.260 1.962 1.00 94.94 99 VAL A N 1
ATOM 752 C CA . VAL A 1 99 ? -3.945 -5.715 0.815 1.00 94.94 99 VAL A CA 1
ATOM 753 C C . VAL A 1 99 ? -3.279 -4.506 0.173 1.00 94.94 99 VAL A C 1
ATOM 755 O O . VAL A 1 99 ? -3.952 -3.546 -0.194 1.00 94.94 99 VAL A O 1
ATOM 758 N N . VAL A 1 100 ? -1.958 -4.578 0.035 1.00 95.44 100 VAL A N 1
ATOM 759 C CA . VAL A 1 100 ? -1.122 -3.604 -0.666 1.00 95.44 100 VAL A CA 1
ATOM 760 C C . VAL A 1 100 ? -0.560 -4.291 -1.899 1.00 95.44 100 VAL A C 1
ATOM 762 O O . VAL A 1 100 ? 0.368 -5.094 -1.790 1.00 95.44 100 VAL A O 1
ATOM 765 N N . ASN A 1 101 ? -1.146 -4.011 -3.058 1.00 95.38 101 ASN A N 1
ATOM 766 C CA . ASN A 1 101 ? -0.670 -4.519 -4.336 1.00 95.38 101 ASN A CA 1
ATOM 767 C C . ASN A 1 101 ? 0.175 -3.451 -5.026 1.00 95.38 101 ASN A C 1
ATOM 769 O O . ASN A 1 101 ? -0.343 -2.417 -5.439 1.00 95.38 101 ASN A O 1
ATOM 773 N N . VAL A 1 102 ? 1.476 -3.695 -5.138 1.00 94.19 102 VAL A N 1
ATOM 774 C CA . VAL A 1 102 ? 2.403 -2.805 -5.839 1.00 94.19 102 VAL A CA 1
ATOM 775 C C . VAL A 1 102 ? 2.587 -3.329 -7.260 1.00 94.19 102 VAL A C 1
ATOM 777 O O . VAL A 1 102 ? 2.950 -4.489 -7.451 1.00 94.19 102 VAL A O 1
ATOM 780 N N . ILE A 1 103 ? 2.325 -2.483 -8.252 1.00 93.00 103 ILE A N 1
ATOM 781 C CA . ILE A 1 103 ? 2.378 -2.815 -9.678 1.00 93.00 103 ILE A CA 1
ATOM 782 C C . ILE A 1 103 ? 3.621 -2.160 -10.283 1.00 93.00 103 ILE A C 1
ATOM 784 O O . ILE A 1 103 ? 3.789 -0.943 -10.175 1.00 93.00 103 ILE A O 1
ATOM 788 N N . GLY A 1 104 ? 4.492 -2.944 -10.919 1.00 84.75 104 GLY A N 1
ATOM 789 C CA . GLY A 1 104 ? 5.722 -2.442 -11.541 1.00 84.75 104 GLY A CA 1
ATOM 790 C C . GLY A 1 104 ? 6.536 -3.505 -12.290 1.00 84.75 104 GLY A C 1
ATOM 791 O O . GLY A 1 104 ? 6.292 -4.708 -12.173 1.00 84.75 104 GLY A O 1
ATOM 792 N N . GLN A 1 105 ? 7.533 -3.058 -13.057 1.00 75.56 105 GLN A N 1
ATOM 793 C CA . GLN A 1 105 ? 8.372 -3.888 -13.939 1.00 75.56 105 GLN A CA 1
ATOM 794 C C . GLN A 1 105 ? 9.769 -4.189 -13.348 1.00 75.56 105 GLN A C 1
ATOM 796 O O . GLN A 1 105 ? 10.414 -3.264 -12.850 1.00 75.56 105 GLN A O 1
ATOM 801 N N . PRO A 1 106 ? 10.335 -5.402 -13.550 1.00 64.88 106 PRO A N 1
ATOM 802 C CA . PRO A 1 106 ? 9.706 -6.722 -13.459 1.00 64.88 106 PRO A CA 1
ATOM 803 C C . PRO A 1 106 ? 9.650 -7.210 -11.996 1.00 64.88 106 PRO A C 1
ATOM 805 O O . PRO A 1 106 ? 10.313 -6.657 -11.118 1.00 64.88 106 PRO A O 1
ATOM 808 N N . GLU A 1 107 ? 8.862 -8.256 -11.727 1.00 60.25 107 GLU A N 1
ATOM 809 C CA . GLU A 1 107 ? 8.763 -8.864 -10.391 1.00 60.25 107 GLU A CA 1
ATOM 810 C C . GLU A 1 107 ? 10.151 -9.217 -9.821 1.00 60.25 107 GLU A C 1
ATOM 812 O O . GLU A 1 107 ? 10.997 -9.759 -10.546 1.00 60.25 107 GLU A O 1
ATOM 817 N N . PRO A 1 108 ? 10.414 -8.944 -8.529 1.00 58.12 108 PRO A N 1
ATOM 818 C CA . PRO A 1 108 ? 11.617 -9.444 -7.886 1.00 58.12 108 PRO A CA 1
ATOM 819 C C . PRO A 1 108 ? 11.560 -10.974 -7.884 1.00 58.12 108 PRO A C 1
ATOM 821 O O . PRO A 1 108 ? 10.623 -11.569 -7.356 1.00 58.12 108 PRO A O 1
ATOM 824 N N . LYS A 1 109 ? 12.559 -11.599 -8.513 1.00 56.97 109 LYS A N 1
ATOM 825 C CA . LYS A 1 109 ? 12.725 -13.056 -8.514 1.00 56.97 109 LYS A CA 1
ATOM 826 C C . LYS A 1 109 ? 12.962 -13.525 -7.074 1.00 56.97 109 LYS A C 1
ATOM 828 O O . LYS A 1 109 ? 13.734 -12.878 -6.364 1.00 56.97 109 LYS A O 1
ATOM 833 N N . GLU A 1 110 ? 12.270 -14.597 -6.678 1.00 56.78 110 GLU A N 1
ATOM 834 C CA . GLU A 1 110 ? 12.449 -15.281 -5.384 1.00 56.78 110 GLU A CA 1
ATOM 835 C C . GLU A 1 110 ? 13.906 -15.681 -5.119 1.00 56.78 110 GLU A C 1
ATOM 837 O O . GLU A 1 110 ? 14.610 -16.067 -6.084 1.00 56.78 110 GLU A O 1
#

Sequence (110 aa):
MKNFVPAIVLFGATYGACATEAVSGVTKYDQATLKAQNLASLSDLLVNYLNNNNLTQNSFNTIKFLANGHPTKMNSAQKESYFKASEAVELLLHDNVLVVNVIGQPEPKE

=== Feature glossary ===
Reading guide. The protein is described through the following features:

Foldseek 3Di. A 3Di character summarizes, for each residue, the relative orientation of the Cα frame of its nearest spatial neighbor. Because it encodes fold topology rather than chemistry, 3Di alignments detect remote structural similarity that sequence alignment misses.

Contact-map, Ramachandran, and PAE plots. Plot images: a contact map (which residues are close in 3D, as an N×N binary image), a Ramachandran scatter (backbone torsion angles, revealing secondary-structure composition at a glance), and — for AlphaFold structures — a PAE heatmap (pairwise prediction confidence).

Radius of gyration, Cα contacts, bounding box. Radius of gyration (Rg) is the root-mean-square distance of Cα atoms from their centroid — a single number for overall size and compactness. A globular domain of N residues has Rg ≈ 2.2·N^0.38 Å; an extended or disordered chain has a much larger Rg. The Cα contact count is the number of residue pairs whose Cα atoms are within 8 Å and are more than four positions apart in sequence — a standard proxy for tertiary packing density. The bounding box is the smallest axis-aligned box enclosing all Cα atoms.

Secondary structure (8-state, DSSP). Eight-state secondary structure (DSSP): H is the canonical α-helix, G the tighter 3₁₀-helix, I the wider π-helix; E/B are β-structure, T and S are turns and bends, and '-' is everything else. DSSP derives these from the pattern of main-chain N–H···O=C hydrogen bonds, not from the sequence.

B-factor. B-factor (Debye–Waller factor) reflects atomic displacement in the crystal lattice. It is an experi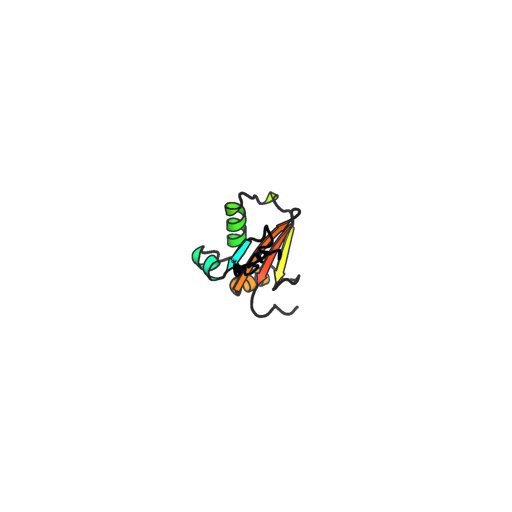mental observable (units Å²), not a prediction; low values mean the atom is pinned down, high values mean it moves or is heterogeneous across the crystal.

pLDDT. pLDDT is the predicted lDDT-Cα score: AlphaFold's confidence that the local environment of each residue (all inter-atomic distances within 15 Å) is correctly placed. It is a per-residue number between 0 and 100, with higher meaning more reliable.

Nearest PDB structures. Nearest PDB neighbors are the top structural matches found by Foldseek when searching this structure against the entire Protein Data Bank. Each hit reports a TM-score (0 to 1; >0.5 almost always implies the same fold) and an E-value. These are *structural* homologs — they may share no detectable sequence similarity.

Solvent-accessible surface area. Accessible surface area quantifies burial. A residue with SASA near zero is packed into the hydrophobic core; one with SASA >100 Å² sits on the surface. Computed here via the Shrake–Rupley numerical algorithm with a 1.4 Å probe.

Rendered structure images. Structure images are PyMOL renders from six orthogonal camera directions. Cartoon representation draws helices as coils and strands as arrows; sticks shows the backbone as bonds; surface shows the solvent-excluded envelope. Rainbow coloring maps sequence position to hue (blue→red, N→C); chain coloring assigns a distinct color per polypeptide.

Backbone torsions (φ/ψ). φ (phi) and ψ (psi) are the two rotatable backbone dihedrals per residue: φ is the C(i-1)–N–Cα–C torsion, ψ is the N–Cα–C–N(i+1) torsion, both in degrees on (−180°, 180°]. α-helical residues cluster near (−60°, −45°); β-strand residues near (−120°, +130°). A Ramachandran plot is simply a scatter of (φ, ψ) for every residue.

Predicted aligned error. Predicted Aligned Error (PAE) is an AlphaFold confidence matrix: entry (i, j) is the expected error in the position of residue j, in ångströms, when the prediction is superimposed on the true structure at residue i. Low PAE within a block of residues means that block is internally rigid and well-predicted; high PAE between two blocks means their relative placement is uncertain even if each block individually is confident.

mmCIF coordinates. Structure coordinates are given as an mmCIF _atom_site loop: one row per atom with element, residue name, chain id, sequence number, and x/y/z position in Å. Only the four main-chain atoms per residue are included here; side chains are omitted to keep the record compact.

InterPro / GO / CATH / organism. Database cross-references. InterPro integrates a dozen domain/family signature databases into unified entries with residue-range hits. GO terms attach function/process/location labels with evidence codes. CATH codes position the fold in a four-level structural taxonomy. Organism is the NCBI-taxonomy species name.

Secondary structure (3-state, P-SEA). SS3 is a coarse helix/strand/coil call (letters a/b/c) made by the P-SEA algorithm from inter-Cα distances and dihedrals. It is less detailed than DSSP but needs only Cα positions.

Sequence. Sequence gives the chain of amino acids in standard one-letter code (A=alanine, C=cysteine, …, Y=tyrosine), read N→C. It is the only feature that is directly encoded by the gene; all structural features are derived from the folded form of this sequence.